Protein AF-A0A7R8W3C5-F1 (afdb_monomer_lite)

Organism: Timema douglasi (NCBI:txid61478)

pLDDT: mean 73.66, std 15.4, range [40.38, 92.0]

Structure (mmCIF, N/CA/C/O backbone):
data_AF-A0A7R8W3C5-F1
#
_entry.id   AF-A0A7R8W3C5-F1
#
loop_
_atom_site.group_PDB
_atom_site.id
_atom_site.type_symbol
_atom_site.label_atom_id
_atom_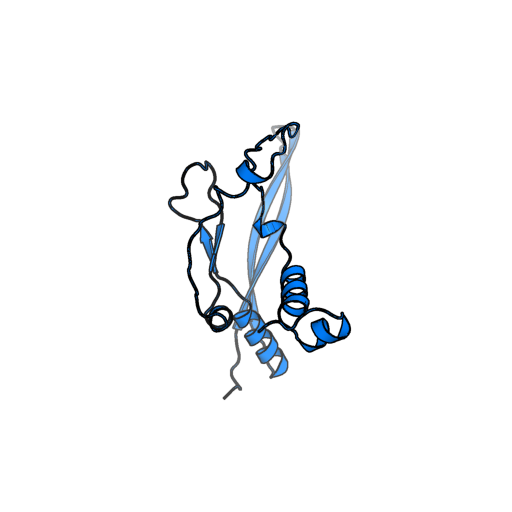site.label_alt_id
_atom_site.label_comp_id
_atom_site.label_asym_id
_atom_site.label_entity_id
_atom_site.label_seq_id
_atom_site.pdbx_PDB_ins_code
_atom_site.Cartn_x
_atom_site.Cartn_y
_atom_site.Cartn_z
_atom_site.occupancy
_atom_site.B_iso_or_equiv
_atom_site.auth_seq_id
_atom_site.auth_comp_id
_atom_site.auth_asym_id
_atom_site.auth_atom_id
_atom_site.pdbx_PDB_model_num
ATOM 1 N N . LEU A 1 1 ? -19.919 -17.594 20.010 1.00 44.31 1 LEU A N 1
ATOM 2 C CA . LEU A 1 1 ? -18.505 -17.157 20.157 1.00 44.31 1 LEU A CA 1
ATOM 3 C C . LEU A 1 1 ? -18.280 -15.661 19.858 1.00 44.31 1 LEU A C 1
ATOM 5 O O . LEU A 1 1 ? -17.167 -15.202 20.072 1.00 44.31 1 LEU A O 1
ATOM 9 N N . PHE A 1 2 ? -19.291 -14.897 19.406 1.00 42.88 2 PHE A N 1
ATOM 10 C CA . PHE A 1 2 ? -19.124 -13.501 18.954 1.00 42.88 2 PHE A CA 1
ATOM 11 C C . PHE A 1 2 ? -20.050 -12.486 19.657 1.00 42.88 2 PHE A C 1
ATOM 13 O O . PHE A 1 2 ? -20.302 -11.420 19.112 1.00 42.88 2 PHE A O 1
ATOM 20 N N . ASP A 1 3 ? -20.513 -12.775 20.876 1.00 41.44 3 ASP A N 1
ATOM 21 C CA . ASP A 1 3 ? -21.293 -11.832 21.700 1.00 41.44 3 ASP A CA 1
ATOM 22 C C . ASP A 1 3 ? -20.383 -11.065 22.668 1.00 41.44 3 ASP A C 1
ATOM 24 O O . ASP A 1 3 ? -20.575 -11.087 23.882 1.00 41.44 3 ASP A O 1
ATOM 28 N N . LYS A 1 4 ? -19.306 -10.461 22.160 1.00 49.12 4 LYS A N 1
ATOM 29 C CA . LYS A 1 4 ? -18.392 -9.668 22.992 1.00 49.12 4 LYS A CA 1
ATOM 30 C C . LYS A 1 4 ? -18.405 -8.221 22.530 1.00 49.12 4 LYS A C 1
ATOM 32 O O . LYS A 1 4 ? -18.167 -7.939 21.361 1.00 49.12 4 LYS A O 1
ATOM 37 N N . GLU A 1 5 ? -18.696 -7.317 23.462 1.00 49.22 5 GLU A N 1
ATOM 38 C CA . GLU A 1 5 ? -18.516 -5.881 23.270 1.00 49.22 5 GLU A CA 1
ATOM 39 C C . GLU A 1 5 ? -17.030 -5.586 23.034 1.00 49.22 5 GLU A C 1
ATOM 41 O O . GLU A 1 5 ? -16.173 -6.008 23.812 1.00 49.22 5 GLU A O 1
ATOM 46 N N . TYR A 1 6 ? -16.722 -4.841 21.973 1.00 54.66 6 TYR A N 1
ATOM 47 C CA . TYR A 1 6 ? -15.368 -4.362 21.700 1.00 54.66 6 TYR A CA 1
ATOM 48 C C . TYR A 1 6 ? -15.312 -2.839 21.795 1.00 54.66 6 TYR A C 1
ATOM 50 O O . TYR A 1 6 ? -16.209 -2.122 21.338 1.00 54.66 6 TYR A O 1
ATOM 58 N N . ILE A 1 7 ? -14.226 -2.356 22.395 1.00 52.50 7 ILE A N 1
ATOM 59 C CA . ILE A 1 7 ? -13.940 -0.938 22.590 1.00 52.50 7 ILE A CA 1
ATOM 60 C C . ILE A 1 7 ? -12.995 -0.477 21.471 1.00 52.50 7 ILE A C 1
ATOM 62 O O . ILE A 1 7 ? -11.840 -0.900 21.417 1.00 52.50 7 ILE A O 1
ATOM 66 N N . GLU A 1 8 ? -13.474 0.385 20.568 1.00 52.66 8 GLU A N 1
ATOM 67 C CA . GLU A 1 8 ? -12.628 1.066 19.579 1.00 52.66 8 GLU A CA 1
ATOM 68 C C . GLU A 1 8 ? -12.128 2.385 20.187 1.00 52.66 8 GLU A C 1
ATOM 70 O O . GLU A 1 8 ? -12.918 3.261 20.554 1.00 52.66 8 GLU A O 1
ATOM 75 N N . TYR A 1 9 ? -10.806 2.534 20.289 1.00 50.75 9 TYR A N 1
ATOM 76 C CA . TYR A 1 9 ? -10.168 3.808 20.613 1.00 50.75 9 TYR A CA 1
ATOM 77 C C . TYR A 1 9 ? -9.952 4.579 19.310 1.00 50.75 9 TYR A C 1
ATOM 79 O O . TYR A 1 9 ? -9.094 4.221 18.501 1.00 50.75 9 TYR A O 1
ATOM 87 N N . ALA A 1 10 ? -10.742 5.625 19.088 1.00 52.38 10 ALA A N 1
ATOM 88 C CA . ALA A 1 10 ? -10.535 6.556 17.989 1.00 52.38 10 ALA A CA 1
ATOM 89 C C . ALA A 1 10 ? -9.713 7.746 18.492 1.00 52.38 10 ALA A C 1
ATOM 91 O O . ALA A 1 10 ? -10.112 8.445 19.424 1.00 52.38 10 ALA A O 1
ATOM 92 N N . CYS A 1 11 ? -8.558 7.971 17.874 1.00 44.59 11 CYS A N 1
ATOM 93 C CA . CYS A 1 11 ? -7.732 9.142 18.126 1.00 44.59 11 CYS A CA 1
ATOM 94 C C . CYS A 1 11 ? -8.168 10.248 17.161 1.00 44.59 11 CYS A C 1
ATOM 96 O O . CYS A 1 11 ? -8.054 10.077 15.948 1.00 44.59 11 CYS A O 1
ATOM 98 N N . VAL A 1 12 ? -8.714 11.345 17.682 1.00 55.09 12 VAL A N 1
ATOM 99 C CA . VAL A 1 12 ? -9.099 12.511 16.880 1.00 55.09 12 VAL A CA 1
ATOM 100 C C . VAL A 1 12 ? -8.143 13.651 17.204 1.00 55.09 12 VAL A C 1
ATOM 102 O O . VAL A 1 12 ? -8.068 14.099 18.351 1.00 55.09 12 VAL A O 1
ATOM 105 N N . GLU A 1 13 ? -7.414 14.120 16.195 1.00 52.50 13 GLU A N 1
ATOM 106 C CA . GLU A 1 13 ? -6.620 15.343 16.294 1.00 52.50 13 GLU A CA 1
ATOM 107 C C . GLU A 1 13 ? -7.529 16.551 16.077 1.00 52.50 13 GLU A C 1
ATOM 109 O O . GLU A 1 13 ? -8.195 16.669 15.049 1.00 52.50 13 GLU A O 1
ATOM 114 N N . ILE A 1 14 ? -7.583 17.440 17.066 1.00 64.31 14 ILE A N 1
ATOM 115 C CA . ILE A 1 14 ? -8.326 18.694 16.981 1.00 64.31 14 ILE A CA 1
ATOM 116 C C . ILE A 1 14 ? -7.300 19.823 16.903 1.00 64.31 14 ILE A C 1
ATOM 118 O O . ILE A 1 14 ? -6.516 20.035 17.834 1.00 64.31 14 ILE A O 1
ATOM 122 N N . TYR A 1 15 ? -7.316 20.550 15.787 1.00 59.03 15 TYR A N 1
ATOM 123 C CA . TYR A 1 15 ? -6.498 21.741 15.591 1.00 59.03 15 TYR A CA 1
ATOM 124 C C . TYR A 1 15 ? -7.248 22.950 16.136 1.00 59.03 15 TYR A C 1
ATOM 126 O O . TYR A 1 15 ? -8.294 23.336 15.616 1.00 59.03 15 TYR A O 1
ATOM 134 N N . THR A 1 16 ? -6.719 23.544 17.201 1.00 64.69 16 THR A N 1
ATOM 135 C CA . THR A 1 16 ? -7.242 24.796 17.751 1.00 64.69 16 THR A CA 1
ATOM 136 C C . THR A 1 16 ? -6.272 25.921 17.435 1.00 64.69 16 THR A C 1
ATOM 138 O O . THR A 1 16 ? -5.087 25.839 17.761 1.00 64.69 16 THR A O 1
ATOM 141 N N . VAL A 1 17 ? -6.772 26.962 16.773 1.00 72.50 17 VAL A N 1
ATOM 142 C CA . VAL A 1 17 ? -6.007 28.175 16.478 1.00 72.50 17 VAL A CA 1
ATOM 143 C C . VAL A 1 17 ? -6.465 29.251 17.451 1.00 72.50 17 VAL A C 1
ATOM 145 O O . VAL A 1 17 ? -7.622 29.664 17.419 1.00 72.50 17 VAL A O 1
ATOM 148 N N . GLU A 1 18 ? -5.565 29.691 18.325 1.00 73.12 18 GLU A N 1
ATOM 149 C CA . GLU A 1 18 ? -5.806 30.814 19.229 1.00 73.12 18 GLU A CA 1
ATOM 150 C C . GLU A 1 18 ? -5.086 32.047 18.670 1.00 73.12 18 GLU A C 1
ATOM 152 O O . GLU A 1 18 ? -3.882 32.011 18.400 1.00 73.12 18 GLU A O 1
ATOM 157 N N . VAL A 1 19 ? -5.826 33.140 18.475 1.00 76.75 19 VAL A N 1
ATOM 158 C CA . VAL A 1 19 ? -5.275 34.421 18.015 1.00 76.75 19 VAL A CA 1
ATOM 159 C C . VAL A 1 19 ? -5.336 35.401 19.173 1.00 76.75 19 VAL A C 1
ATOM 161 O O . VAL A 1 19 ? -6.423 35.713 19.656 1.00 76.75 19 VAL A O 1
ATOM 164 N N . PHE A 1 20 ? -4.184 35.909 19.604 1.00 78.06 20 PHE A N 1
ATOM 165 C CA . PHE A 1 20 ? -4.118 36.951 20.626 1.00 78.06 20 PHE A CA 1
ATOM 166 C C . PHE A 1 20 ? -3.352 38.168 20.121 1.00 78.06 20 PHE A C 1
ATOM 168 O O . PHE A 1 20 ? -2.457 38.082 19.278 1.00 78.06 20 PHE A O 1
ATOM 175 N N . TYR A 1 21 ? -3.737 39.334 20.628 1.00 82.00 21 TYR A N 1
ATOM 176 C CA . TYR A 1 21 ? -3.074 40.586 20.307 1.00 82.00 21 TYR A CA 1
ATOM 177 C C . TYR A 1 21 ? -1.990 40.868 21.344 1.00 82.00 21 TYR A C 1
ATOM 179 O O . TYR A 1 21 ? -2.269 40.992 22.535 1.00 82.00 21 TYR A O 1
ATOM 187 N N . SER A 1 22 ? -0.742 40.973 20.899 1.00 77.75 22 SER A N 1
ATOM 188 C CA . SER A 1 22 ? 0.360 41.354 21.775 1.00 77.75 22 SER A CA 1
ATOM 189 C C . SER A 1 22 ? 0.343 42.868 21.980 1.00 77.75 22 SER A C 1
ATOM 191 O O . SER A 1 22 ? 0.649 43.638 21.069 1.00 77.75 22 SER A O 1
ATOM 193 N N . HIS A 1 23 ? 0.010 43.320 23.191 1.00 78.25 23 HIS A N 1
ATOM 194 C CA . HIS A 1 23 ? -0.007 44.750 23.523 1.00 78.25 23 HIS A CA 1
ATOM 195 C C . HIS A 1 23 ? 1.378 45.411 23.462 1.00 78.25 23 HIS A C 1
ATOM 197 O O . HIS A 1 23 ? 1.439 46.634 23.304 1.00 78.25 23 HIS A O 1
ATOM 203 N N . TYR A 1 24 ? 2.452 44.618 23.557 1.00 80.69 24 TYR A N 1
ATOM 204 C CA . TYR A 1 24 ? 3.842 45.077 23.540 1.00 80.69 24 TYR A CA 1
ATOM 205 C C . TYR A 1 24 ? 4.370 45.241 22.111 1.00 80.69 24 TYR A C 1
ATOM 207 O O . TYR A 1 24 ? 4.882 46.295 21.755 1.00 80.69 24 TYR A O 1
ATOM 215 N N . THR A 1 25 ? 4.178 44.226 21.260 1.00 80.19 25 THR A N 1
ATOM 216 C CA . THR A 1 25 ? 4.639 44.256 19.859 1.00 80.19 25 THR A CA 1
ATOM 217 C C . THR A 1 25 ? 3.605 44.838 18.894 1.00 80.19 25 THR A C 1
ATOM 219 O O . THR A 1 25 ? 3.911 45.010 17.720 1.00 80.19 25 THR A O 1
ATOM 222 N N . LYS A 1 26 ? 2.385 45.142 19.371 1.00 85.25 26 LYS A N 1
ATOM 223 C CA . LYS A 1 26 ? 1.239 45.649 18.585 1.00 85.25 26 LYS A CA 1
ATOM 224 C C . LYS A 1 26 ? 0.882 44.764 17.381 1.00 85.25 26 LYS A C 1
ATOM 226 O O . LYS A 1 26 ? 0.339 45.231 16.386 1.00 85.25 26 LYS A O 1
ATOM 231 N N . GLN A 1 27 ? 1.184 43.471 17.474 1.00 73.12 27 GLN A N 1
ATOM 232 C CA . GLN A 1 27 ? 0.972 42.491 16.411 1.00 73.12 27 GLN A CA 1
ATOM 233 C C . GLN A 1 27 ? 0.032 41.378 16.880 1.00 73.12 27 GLN A C 1
ATOM 235 O O . GLN A 1 27 ? -0.008 41.027 18.064 1.00 73.12 27 GLN A O 1
ATOM 240 N N . LYS A 1 28 ? -0.721 40.805 15.934 1.00 80.94 28 LYS A N 1
ATOM 241 C CA . LYS A 1 28 ? -1.496 39.580 16.162 1.00 80.94 28 LYS A CA 1
ATOM 242 C C . LYS A 1 28 ? -0.541 38.392 16.141 1.00 80.94 28 LYS A C 1
ATOM 244 O O . LYS A 1 28 ? 0.120 38.156 15.134 1.00 80.94 28 LYS A O 1
ATOM 249 N N . VAL A 1 29 ? -0.488 37.652 17.239 1.00 78.25 29 VAL A N 1
ATOM 250 C CA . VAL A 1 29 ? 0.283 36.415 17.349 1.00 78.25 29 VAL A CA 1
ATOM 251 C C . VAL A 1 29 ? -0.694 35.252 17.219 1.00 78.25 29 VAL A C 1
ATOM 253 O O . VAL A 1 29 ? -1.713 35.198 17.912 1.00 78.25 29 VAL A O 1
ATOM 256 N N . ILE A 1 30 ? -0.402 34.352 16.283 1.00 76.94 30 ILE A N 1
ATOM 257 C CA . ILE A 1 30 ? -1.194 33.150 16.027 1.00 76.94 30 ILE A CA 1
ATOM 258 C C . ILE A 1 30 ? -0.453 31.985 16.668 1.00 76.94 30 ILE A C 1
ATOM 260 O O . ILE A 1 30 ? 0.645 31.641 16.234 1.00 76.94 30 ILE A O 1
ATOM 264 N N . THR A 1 31 ? -1.062 31.365 17.673 1.00 71.50 31 THR A N 1
ATOM 265 C CA . THR A 1 31 ? -0.519 30.152 18.284 1.00 71.50 31 THR A CA 1
ATOM 266 C C . THR A 1 31 ? -1.428 28.984 17.938 1.00 71.50 31 THR A C 1
ATOM 268 O O . THR A 1 31 ? -2.592 28.934 18.342 1.00 71.50 31 THR A O 1
ATOM 271 N N . SER A 1 32 ? -0.896 28.027 17.180 1.00 64.62 32 SER A N 1
ATOM 272 C CA . SER A 1 32 ? -1.565 26.759 16.910 1.00 64.62 32 SER A CA 1
ATOM 273 C C . SER A 1 32 ? -1.305 25.790 18.062 1.00 64.62 32 SER A C 1
ATOM 275 O O . SER A 1 32 ? -0.164 25.491 18.413 1.00 64.62 32 SER A O 1
ATOM 277 N N . LYS A 1 33 ? -2.381 25.298 18.677 1.00 70.12 33 LYS A N 1
ATOM 278 C CA . LYS A 1 33 ? -2.325 24.233 19.679 1.00 70.12 33 LYS A CA 1
ATOM 279 C C . LYS A 1 33 ? -2.992 22.993 19.105 1.00 70.12 33 LYS A C 1
ATOM 281 O O . LYS A 1 33 ? -4.164 23.032 18.724 1.00 70.12 33 LYS A O 1
ATOM 286 N N . THR A 1 34 ? -2.257 21.888 19.085 1.00 63.22 34 THR A N 1
ATOM 287 C CA . THR A 1 34 ? -2.790 20.571 18.726 1.00 63.22 34 THR A CA 1
ATOM 288 C C . THR A 1 34 ? -3.236 19.866 20.000 1.00 63.22 34 THR A C 1
ATOM 290 O O . THR A 1 34 ? -2.437 19.687 20.919 1.00 63.22 34 THR A O 1
ATOM 293 N N . LYS A 1 35 ? -4.511 19.473 20.078 1.00 66.31 35 LYS A N 1
ATOM 294 C CA . LYS A 1 35 ? -5.023 18.635 21.169 1.00 66.31 35 LYS A CA 1
ATOM 295 C C . LYS A 1 35 ? -5.483 17.294 20.612 1.00 66.31 35 LYS A C 1
ATOM 297 O O . LYS A 1 35 ? -6.281 17.240 19.680 1.00 66.31 35 LYS A O 1
ATOM 302 N N . THR A 1 36 ? -5.016 16.215 21.227 1.00 57.12 36 THR A N 1
ATOM 303 C CA . THR A 1 36 ? -5.414 14.850 20.878 1.00 57.12 36 THR A CA 1
ATOM 304 C C . THR A 1 36 ? -6.557 14.409 21.784 1.00 57.12 36 THR A C 1
ATOM 306 O O . THR A 1 36 ? -6.382 14.305 22.998 1.00 57.12 36 THR A O 1
ATOM 309 N N . LYS A 1 37 ? -7.740 14.152 21.218 1.00 65.69 37 LYS A N 1
ATOM 310 C CA . LYS A 1 37 ? -8.890 13.622 21.959 1.00 65.69 37 LYS A CA 1
ATOM 311 C C . LYS A 1 37 ? -9.029 12.129 21.674 1.00 65.69 37 LYS A C 1
ATOM 313 O O . LYS A 1 37 ? -9.196 11.728 20.525 1.00 65.69 37 LYS A O 1
ATOM 318 N N . ILE A 1 38 ? -8.994 11.313 22.724 1.00 61.84 38 ILE A N 1
ATOM 319 C CA . ILE A 1 38 ? -9.278 9.877 22.633 1.00 61.84 38 ILE A CA 1
ATOM 320 C C . ILE A 1 38 ? -10.785 9.697 22.826 1.00 61.84 38 ILE A C 1
ATOM 322 O O . ILE A 1 38 ? -11.327 10.055 23.871 1.00 61.84 38 ILE A O 1
ATOM 326 N N . ILE A 1 39 ? -11.473 9.189 21.807 1.00 67.38 39 ILE A N 1
ATOM 327 C CA . ILE A 1 39 ? -12.900 8.867 21.861 1.00 67.38 39 ILE A CA 1
ATOM 328 C C . ILE A 1 39 ? -13.043 7.353 21.958 1.00 67.38 39 ILE A C 1
ATOM 330 O O . ILE A 1 39 ? -12.537 6.613 21.116 1.00 67.38 39 ILE A O 1
ATOM 334 N N . THR A 1 40 ? -13.778 6.911 22.969 1.00 59.75 40 THR A N 1
ATOM 335 C CA . THR A 1 40 ? -14.121 5.507 23.179 1.00 59.75 40 THR A CA 1
ATOM 336 C C . THR A 1 40 ? -15.468 5.235 22.522 1.00 59.75 40 THR A C 1
ATOM 338 O O . THR A 1 40 ? -16.491 5.732 22.996 1.00 59.75 40 THR A O 1
ATOM 341 N N . LYS A 1 41 ? -15.492 4.467 21.429 1.00 65.12 41 LYS A N 1
ATOM 342 C CA . LYS A 1 41 ? -16.747 3.998 20.825 1.00 65.12 41 LYS A CA 1
ATOM 343 C C . LYS A 1 41 ? -16.984 2.543 21.211 1.00 65.12 41 LYS A C 1
ATOM 345 O O . LYS A 1 41 ? -16.115 1.693 21.022 1.00 65.12 41 LYS A O 1
ATOM 350 N N . LYS A 1 42 ? -18.165 2.273 21.769 1.00 62.38 42 LYS A N 1
ATOM 351 C CA . LYS A 1 42 ? -18.674 0.913 21.955 1.00 62.38 42 LYS A CA 1
ATOM 352 C C . LYS A 1 42 ? -19.385 0.510 20.677 1.00 62.38 42 LYS A C 1
ATOM 354 O O . LYS A 1 42 ? -20.220 1.267 20.187 1.00 62.38 42 LYS A O 1
ATOM 359 N N . THR A 1 43 ? -19.046 -0.658 20.154 1.00 60.97 43 THR A N 1
ATOM 360 C CA . THR A 1 43 ? -19.675 -1.182 18.941 1.00 60.97 43 THR A CA 1
ATOM 361 C C . THR A 1 43 ? -20.482 -2.416 19.323 1.00 60.97 43 THR A C 1
ATOM 363 O O . THR A 1 43 ? -19.941 -3.318 19.962 1.00 60.97 43 THR A O 1
ATOM 366 N N . GLN A 1 44 ? -21.773 -2.430 18.993 1.00 60.12 44 GLN A N 1
ATOM 367 C CA . GLN A 1 44 ? -22.705 -3.506 19.338 1.00 60.12 44 GLN A CA 1
ATOM 368 C C . GLN A 1 44 ? -23.360 -4.020 18.053 1.00 60.12 44 GLN A C 1
ATOM 370 O O . GLN A 1 44 ? -23.923 -3.242 17.292 1.00 60.12 44 GLN A O 1
ATOM 375 N N . GLY A 1 45 ? -23.284 -5.331 17.811 1.00 64.81 45 GLY A N 1
ATOM 376 C CA . GLY A 1 45 ? -23.908 -5.974 16.651 1.00 64.81 45 GLY A CA 1
ATOM 377 C C . GLY A 1 45 ? -22.934 -6.721 15.733 1.00 64.81 45 GLY A C 1
ATOM 378 O O . GLY A 1 45 ? -21.724 -6.485 15.711 1.00 64.81 45 GLY A O 1
ATOM 379 N N . LYS A 1 46 ? -23.481 -7.660 14.952 1.00 66.62 46 LYS A N 1
ATOM 380 C CA . LYS A 1 46 ? -22.709 -8.587 14.104 1.00 66.62 46 LYS A CA 1
ATOM 381 C C . LYS A 1 46 ? -22.027 -7.898 12.915 1.00 66.62 46 LYS A C 1
ATOM 383 O O . LYS A 1 46 ? -20.871 -8.188 12.620 1.00 66.62 46 LYS A O 1
ATOM 388 N N . GLU A 1 47 ? -22.718 -6.977 12.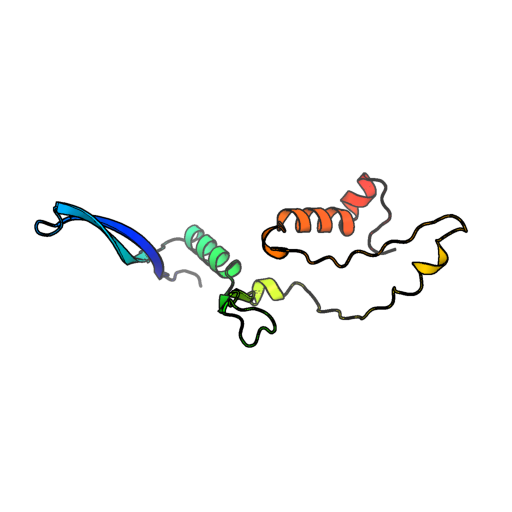243 1.00 69.81 47 GLU A N 1
ATOM 389 C CA . GLU A 1 47 ? -22.184 -6.258 11.073 1.00 69.81 47 GLU A CA 1
ATOM 390 C C . GLU A 1 47 ? -21.013 -5.343 11.453 1.00 69.81 47 GLU A C 1
ATOM 392 O O . GLU A 1 47 ? -19.966 -5.323 10.804 1.00 69.81 47 GLU A O 1
ATOM 397 N N . ASP A 1 48 ? -21.172 -4.645 12.565 1.00 71.56 48 ASP A N 1
ATOM 398 C CA . ASP A 1 48 ? -20.170 -3.763 13.138 1.00 71.56 48 ASP A CA 1
ATOM 399 C C . ASP A 1 48 ? -18.925 -4.523 13.613 1.00 71.56 48 ASP A C 1
ATOM 401 O O . ASP A 1 48 ? -17.792 -4.080 13.405 1.00 71.56 48 ASP A O 1
ATOM 405 N N . THR A 1 49 ? -19.125 -5.729 14.149 1.00 71.88 49 THR A N 1
ATOM 406 C CA . THR A 1 49 ? -18.033 -6.645 14.496 1.00 71.88 49 THR A CA 1
ATOM 407 C C . THR A 1 49 ? -17.269 -7.099 13.246 1.00 71.88 49 THR A C 1
ATOM 409 O O . THR A 1 49 ? -16.039 -7.092 13.243 1.00 71.88 49 THR A O 1
ATOM 412 N N . ASN A 1 50 ? -17.957 -7.421 12.145 1.00 78.31 50 ASN A N 1
ATOM 413 C CA . ASN A 1 50 ? -17.300 -7.783 10.882 1.00 78.31 50 ASN A CA 1
ATOM 414 C C . ASN A 1 50 ? -16.487 -6.622 10.294 1.00 78.31 50 ASN A C 1
ATOM 416 O O . ASN A 1 50 ? -15.343 -6.820 9.881 1.00 78.31 50 ASN A O 1
ATOM 420 N N . LYS A 1 51 ? -17.030 -5.397 10.301 1.00 79.62 51 LYS A N 1
ATOM 421 C CA . LYS A 1 51 ? -16.295 -4.194 9.868 1.00 79.62 51 LYS A CA 1
ATOM 422 C C . LYS A 1 51 ? -15.039 -3.977 10.713 1.00 79.62 51 LYS A C 1
ATOM 424 O O . LYS A 1 51 ? -13.981 -3.653 10.173 1.00 79.62 51 LYS A O 1
ATOM 429 N N . PHE A 1 52 ? -15.129 -4.189 12.024 1.00 80.38 52 PHE A N 1
ATOM 430 C CA . PHE A 1 52 ? -13.986 -4.114 12.932 1.00 80.38 52 PHE A CA 1
ATOM 431 C C . PHE A 1 52 ? -12.916 -5.172 12.621 1.00 80.38 52 PHE A C 1
ATOM 433 O O . PHE A 1 52 ? -11.731 -4.843 12.532 1.00 80.38 52 PHE A O 1
ATOM 440 N N . LEU A 1 53 ? -13.323 -6.421 12.381 1.00 81.94 53 LEU A N 1
ATOM 441 C CA . LEU A 1 53 ? -12.407 -7.499 12.001 1.00 81.94 53 LEU A CA 1
ATOM 442 C C . LEU A 1 53 ? -11.707 -7.213 10.667 1.00 81.94 53 LEU A C 1
ATOM 444 O O . LEU A 1 53 ? -10.491 -7.375 10.579 1.00 81.94 53 LEU A O 1
ATOM 448 N N . ILE A 1 54 ? -12.435 -6.713 9.662 1.00 85.38 54 ILE A N 1
ATOM 449 C CA . ILE A 1 54 ? -11.852 -6.302 8.376 1.00 85.38 54 ILE A CA 1
ATOM 450 C C . ILE A 1 54 ? -10.840 -5.171 8.585 1.00 85.38 54 ILE A C 1
ATOM 452 O O . ILE A 1 54 ? -9.719 -5.268 8.091 1.00 85.38 54 ILE A O 1
ATOM 456 N N . LYS A 1 55 ? -11.172 -4.142 9.380 1.00 83.81 55 LYS A N 1
ATOM 457 C CA . LYS A 1 55 ? -10.226 -3.062 9.716 1.00 83.81 55 LYS A CA 1
ATOM 458 C C . LYS A 1 55 ? -8.941 -3.601 10.351 1.00 83.81 55 LYS A C 1
ATOM 460 O O . LYS A 1 55 ? -7.860 -3.109 10.040 1.00 83.81 55 LYS A O 1
ATOM 465 N N . ILE A 1 56 ? -9.030 -4.582 11.251 1.00 86.06 56 ILE A N 1
ATOM 466 C CA . ILE A 1 56 ? -7.842 -5.214 11.849 1.00 86.06 56 ILE A CA 1
ATOM 467 C C . ILE A 1 56 ? -7.056 -5.991 10.791 1.00 86.06 56 ILE A C 1
ATOM 469 O O . ILE A 1 56 ? -5.830 -5.871 10.725 1.00 86.06 56 ILE A O 1
ATOM 473 N N . ALA A 1 57 ? -7.750 -6.745 9.940 1.00 84.31 57 ALA A N 1
ATOM 474 C CA . ALA A 1 57 ? -7.136 -7.537 8.884 1.00 84.31 57 ALA A CA 1
ATOM 475 C C . ALA A 1 57 ? -6.417 -6.681 7.825 1.00 84.31 57 ALA A C 1
ATOM 477 O O . ALA A 1 57 ? -5.427 -7.138 7.260 1.00 84.31 57 ALA A O 1
ATOM 478 N N . THR A 1 58 ? -6.836 -5.433 7.594 1.00 85.56 58 THR A N 1
ATOM 479 C CA . THR A 1 58 ? -6.192 -4.517 6.632 1.00 85.56 58 THR A CA 1
ATOM 480 C C . THR A 1 58 ? -5.142 -3.585 7.251 1.00 85.56 58 THR A C 1
ATOM 482 O O . THR A 1 58 ? -4.505 -2.820 6.528 1.00 85.56 58 THR A O 1
ATOM 485 N N . ARG A 1 59 ? -4.944 -3.601 8.577 1.00 86.50 59 ARG A N 1
ATOM 486 C CA . ARG A 1 59 ? -3.952 -2.746 9.258 1.00 86.50 59 ARG A CA 1
ATOM 487 C C . ARG A 1 59 ? -2.515 -3.240 9.055 1.00 86.50 59 ARG A C 1
ATOM 489 O O . ARG A 1 59 ? -2.239 -4.439 9.036 1.00 86.50 59 ARG A O 1
ATOM 496 N N . PHE A 1 60 ? -1.587 -2.287 9.010 1.00 87.56 60 PHE A N 1
ATOM 497 C CA . PHE A 1 60 ? -0.139 -2.503 9.015 1.00 87.56 60 PHE A CA 1
ATOM 498 C C . PHE A 1 60 ? 0.520 -1.673 10.124 1.00 87.56 60 PHE A C 1
ATOM 500 O O . PHE A 1 60 ? 0.001 -0.632 10.525 1.00 87.56 60 PHE A O 1
ATOM 507 N N . ALA A 1 61 ? 1.667 -2.130 10.626 1.00 86.56 61 ALA A N 1
ATOM 508 C CA . ALA A 1 61 ? 2.442 -1.402 11.629 1.00 86.56 61 ALA A CA 1
ATOM 509 C C . ALA A 1 61 ? 3.510 -0.544 10.942 1.00 86.56 61 ALA A C 1
ATOM 511 O O . ALA A 1 61 ? 4.305 -1.078 10.170 1.00 86.56 61 ALA A O 1
ATOM 512 N N . SER A 1 62 ? 3.554 0.759 11.225 1.00 89.81 62 SER A N 1
ATOM 513 C CA . SER A 1 62 ? 4.593 1.672 10.728 1.00 89.81 62 SER A CA 1
ATOM 514 C C . SER A 1 62 ? 5.694 1.891 11.764 1.00 89.81 62 SER A C 1
ATOM 516 O O . SER A 1 62 ? 5.408 2.077 12.944 1.00 89.81 62 SER A O 1
ATOM 518 N N . PHE A 1 63 ? 6.949 1.927 11.329 1.00 91.75 63 PHE A N 1
ATOM 519 C CA . PHE A 1 63 ? 8.112 2.165 12.183 1.00 91.75 63 PHE A CA 1
ATOM 520 C C . PHE A 1 63 ? 9.149 3.019 11.459 1.00 91.75 63 PHE A C 1
ATOM 522 O O . PHE A 1 63 ? 9.268 2.994 10.233 1.00 91.75 63 PHE A O 1
ATOM 529 N N . LEU A 1 64 ? 9.922 3.787 12.227 1.00 90.94 64 LEU A N 1
ATOM 530 C CA . LEU A 1 64 ? 11.034 4.560 11.685 1.00 90.94 64 LEU A CA 1
ATOM 531 C C . LEU A 1 64 ? 12.163 3.607 11.298 1.00 90.94 64 LEU A C 1
ATOM 533 O O . LEU A 1 64 ? 12.642 2.819 12.120 1.00 90.94 64 LEU A O 1
ATOM 537 N N . LYS A 1 65 ? 12.606 3.680 10.043 1.00 89.94 65 LYS A N 1
ATOM 538 C CA . LYS A 1 65 ? 13.702 2.844 9.566 1.00 89.94 65 LYS A CA 1
ATOM 539 C C . LYS A 1 65 ? 14.994 3.215 10.294 1.00 89.94 65 LYS A C 1
ATOM 541 O O . LYS A 1 65 ? 15.392 4.379 10.341 1.00 89.94 65 LYS A O 1
ATOM 546 N N . HIS A 1 66 ? 15.651 2.207 10.854 1.00 88.56 66 HIS A N 1
ATOM 547 C CA . HIS A 1 66 ? 16.943 2.351 11.517 1.00 88.56 66 HIS A CA 1
ATOM 548 C C . HIS A 1 66 ? 18.080 1.990 10.558 1.00 88.56 66 HIS A C 1
ATOM 550 O O . HIS A 1 66 ? 17.909 1.140 9.686 1.00 88.56 66 HIS A O 1
ATOM 556 N N . LYS A 1 67 ? 19.246 2.627 10.747 1.00 88.25 67 LYS A N 1
ATOM 557 C CA . LYS A 1 67 ? 20.488 2.355 9.997 1.00 88.25 67 LYS A CA 1
ATOM 558 C C . LYS A 1 67 ? 20.333 2.438 8.469 1.00 88.25 67 LYS A C 1
ATOM 560 O O . LYS A 1 67 ? 20.926 1.656 7.732 1.00 88.25 67 LYS A O 1
ATOM 565 N N . GLU A 1 68 ? 19.539 3.386 7.973 1.00 85.62 68 GLU A N 1
ATOM 566 C CA . GLU A 1 68 ? 19.540 3.691 6.542 1.00 85.62 68 GLU A CA 1
ATOM 567 C C . GLU A 1 68 ? 20.790 4.502 6.178 1.00 85.62 68 GLU A C 1
ATOM 569 O O . GLU A 1 68 ? 21.043 5.557 6.754 1.00 85.62 68 GLU A O 1
ATOM 574 N N . ARG A 1 69 ? 21.594 3.988 5.242 1.00 88.88 69 ARG A N 1
ATOM 575 C CA . ARG A 1 69 ? 22.828 4.635 4.780 1.00 88.88 69 ARG A CA 1
ATOM 576 C C . ARG A 1 69 ? 22.515 5.704 3.731 1.00 88.88 69 ARG A C 1
ATOM 578 O O . ARG A 1 69 ? 21.637 5.504 2.897 1.00 88.88 69 ARG A O 1
ATOM 585 N N . GLY A 1 70 ? 23.275 6.800 3.742 1.00 85.94 70 GLY A N 1
ATOM 586 C CA . GLY A 1 70 ? 23.263 7.793 2.660 1.00 85.94 70 GLY A CA 1
ATOM 587 C C . GLY A 1 70 ? 22.027 8.695 2.617 1.00 85.94 70 GLY A C 1
ATOM 588 O O . GLY A 1 70 ? 21.757 9.288 1.580 1.00 85.94 70 GLY A O 1
ATOM 589 N N . LYS A 1 71 ? 21.266 8.805 3.717 1.00 86.69 71 LYS A N 1
ATOM 590 C CA . LYS A 1 71 ? 20.115 9.714 3.825 1.00 86.69 71 LYS A CA 1
ATOM 591 C C . LYS A 1 71 ? 20.172 10.510 5.122 1.00 86.69 71 LYS A C 1
ATOM 593 O O . LYS A 1 71 ? 20.410 9.944 6.185 1.00 86.69 71 LYS A O 1
ATOM 598 N N . LYS A 1 72 ? 19.947 11.823 5.013 1.00 87.19 72 LYS A N 1
ATOM 599 C CA . LYS A 1 72 ? 19.895 12.750 6.153 1.00 87.19 72 LYS A CA 1
ATOM 600 C C . LYS A 1 72 ? 18.634 12.533 6.993 1.00 87.19 72 LYS A C 1
ATOM 602 O O . LYS A 1 72 ? 18.706 12.498 8.216 1.00 87.19 72 LYS A O 1
ATOM 607 N N . GLU A 1 73 ? 17.491 12.364 6.333 1.00 88.75 73 GLU A N 1
ATOM 608 C CA . GLU A 1 73 ? 16.191 12.184 6.981 1.00 88.75 73 GLU A CA 1
ATOM 609 C C . GLU A 1 73 ? 15.789 10.710 7.037 1.00 88.75 73 GLU A C 1
ATOM 611 O O . GLU A 1 73 ? 16.021 9.938 6.102 1.00 88.75 73 GLU A O 1
ATOM 616 N N . ARG A 1 74 ? 15.162 10.315 8.151 1.00 89.69 74 ARG A N 1
ATOM 617 C CA . ARG A 1 74 ? 14.633 8.960 8.315 1.00 89.69 74 ARG A CA 1
ATOM 618 C C . ARG A 1 74 ? 13.319 8.819 7.563 1.00 89.69 74 ARG A C 1
ATOM 620 O O . ARG A 1 74 ? 12.425 9.644 7.719 1.00 89.69 74 ARG A O 1
ATOM 627 N N . ARG A 1 75 ? 13.154 7.709 6.844 1.00 89.00 75 ARG A N 1
ATOM 628 C CA . ARG A 1 75 ? 11.856 7.316 6.282 1.00 89.00 75 ARG A CA 1
ATOM 629 C C . ARG A 1 75 ? 11.148 6.287 7.156 1.00 89.00 75 ARG A C 1
ATOM 631 O O . ARG A 1 75 ? 11.788 5.423 7.764 1.00 89.00 75 ARG A O 1
ATOM 638 N N . ALA A 1 76 ? 9.823 6.358 7.187 1.00 91.56 76 ALA A N 1
ATOM 639 C CA . ALA A 1 76 ? 9.003 5.304 7.763 1.00 91.56 76 ALA A CA 1
ATOM 640 C C . ALA A 1 76 ? 8.962 4.084 6.830 1.00 91.56 76 ALA A C 1
ATOM 642 O O . ALA A 1 76 ? 9.075 4.199 5.607 1.00 91.56 76 ALA A O 1
ATOM 643 N N . ILE A 1 77 ? 8.809 2.908 7.423 1.00 90.81 77 ILE A N 1
ATOM 644 C CA . ILE A 1 77 ? 8.549 1.645 6.735 1.00 90.81 77 ILE A CA 1
ATOM 645 C C . ILE A 1 77 ? 7.390 0.933 7.426 1.00 90.81 77 ILE A C 1
ATOM 647 O O . ILE A 1 77 ? 7.105 1.194 8.592 1.00 90.81 77 ILE A O 1
ATOM 651 N N . ALA A 1 78 ? 6.707 0.058 6.694 1.00 89.25 78 ALA A N 1
ATOM 652 C CA . ALA A 1 78 ? 5.537 -0.659 7.181 1.00 89.25 78 ALA A CA 1
ATOM 653 C C . ALA A 1 78 ? 5.778 -2.175 7.213 1.00 89.25 78 ALA A C 1
ATOM 655 O O . ALA A 1 78 ? 6.496 -2.719 6.374 1.00 89.25 78 ALA A O 1
ATOM 656 N N . SER A 1 79 ? 5.152 -2.861 8.168 1.00 88.19 79 SER A N 1
ATOM 657 C CA . SER A 1 79 ? 5.103 -4.321 8.252 1.00 88.19 79 SER A CA 1
ATOM 658 C C . SER A 1 79 ? 3.657 -4.782 8.162 1.00 88.19 79 SER A C 1
ATOM 660 O O . SER A 1 79 ? 2.798 -4.334 8.925 1.00 88.19 79 SER A O 1
ATOM 662 N N . ALA A 1 80 ? 3.408 -5.694 7.224 1.00 87.06 80 ALA A N 1
ATOM 663 C CA . ALA A 1 80 ? 2.126 -6.359 7.063 1.00 87.06 80 ALA A CA 1
ATOM 664 C C . ALA A 1 80 ? 1.866 -7.345 8.212 1.00 87.06 80 ALA A C 1
ATOM 666 O O . ALA A 1 80 ? 2.801 -7.973 8.728 1.00 87.06 80 ALA A O 1
ATOM 667 N N . ASN A 1 81 ? 0.594 -7.498 8.579 1.00 86.50 81 ASN A N 1
ATOM 668 C CA . ASN A 1 81 ? 0.141 -8.500 9.540 1.00 86.50 81 ASN A CA 1
ATOM 669 C C . ASN A 1 81 ? 0.216 -9.928 8.954 1.00 86.50 81 ASN A C 1
ATOM 671 O O . ASN A 1 81 ? 0.525 -10.123 7.778 1.00 86.50 81 ASN A O 1
ATOM 675 N N . MET A 1 82 ? -0.065 -10.940 9.780 1.00 84.12 82 MET A N 1
ATOM 676 C CA . MET A 1 82 ? 0.011 -12.341 9.348 1.00 84.12 82 MET A CA 1
ATOM 677 C C . MET A 1 82 ? -1.015 -12.695 8.272 1.00 84.12 82 MET A C 1
ATOM 679 O O . MET A 1 82 ? -0.679 -13.417 7.341 1.00 84.12 82 MET A O 1
ATOM 683 N N . ILE A 1 83 ? -2.224 -12.136 8.350 1.00 82.31 83 ILE A N 1
ATOM 684 C CA . ILE A 1 83 ? -3.301 -12.393 7.384 1.00 82.31 83 ILE A CA 1
ATOM 685 C C . ILE A 1 83 ? -2.851 -12.003 5.968 1.00 82.31 83 ILE A C 1
ATOM 687 O O . ILE A 1 83 ? -2.988 -12.786 5.035 1.00 82.31 83 ILE A O 1
ATOM 691 N N . LEU A 1 84 ? -2.210 -10.841 5.823 1.00 80.31 84 LEU A N 1
ATOM 692 C CA . LEU A 1 84 ? -1.679 -10.348 4.550 1.00 80.31 84 LEU A CA 1
ATOM 693 C C . LEU A 1 84 ? -0.420 -11.099 4.071 1.00 80.31 84 LEU A C 1
ATOM 695 O O . LEU A 1 84 ? -0.041 -10.976 2.908 1.00 80.31 84 LEU A O 1
ATOM 699 N N . ARG A 1 85 ? 0.251 -11.862 4.947 1.00 74.94 85 ARG A N 1
ATOM 700 C CA . ARG A 1 85 ? 1.471 -12.629 4.627 1.00 74.94 85 ARG A CA 1
ATOM 701 C C . ARG A 1 85 ? 1.198 -14.067 4.190 1.00 74.94 85 ARG A C 1
ATOM 703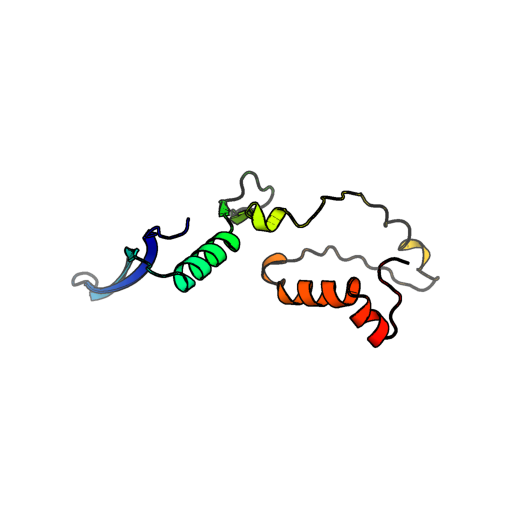 O O . ARG A 1 85 ? 2.026 -14.623 3.478 1.00 74.94 85 ARG A O 1
ATOM 710 N N . ILE A 1 86 ? 0.065 -14.652 4.584 1.00 65.81 86 ILE A N 1
ATOM 711 C CA . ILE A 1 86 ? -0.278 -16.063 4.318 1.00 65.81 86 ILE A CA 1
ATOM 712 C C . ILE A 1 86 ? -0.376 -16.383 2.808 1.00 65.81 86 ILE A C 1
ATOM 714 O O . ILE A 1 86 ? -0.256 -17.538 2.422 1.00 65.81 86 ILE A O 1
ATOM 718 N N . GLY A 1 87 ? -0.508 -15.381 1.932 1.00 54.22 87 GLY A N 1
ATOM 719 C CA . GLY A 1 87 ? -0.738 -15.588 0.498 1.00 54.22 87 GLY A CA 1
ATOM 720 C C . GLY A 1 87 ? 0.481 -15.754 -0.424 1.00 54.22 87 GLY A C 1
ATOM 721 O O . GLY A 1 87 ? 0.266 -15.855 -1.628 1.00 54.22 87 GLY A O 1
ATOM 722 N N . LYS A 1 88 ? 1.742 -15.728 0.044 1.00 49.91 88 LYS A N 1
ATOM 723 C CA . LYS A 1 88 ? 2.904 -15.845 -0.871 1.00 49.91 88 LYS A CA 1
ATOM 724 C C . LYS A 1 88 ? 4.053 -16.681 -0.306 1.00 49.91 88 LYS A C 1
ATOM 726 O O . LYS A 1 88 ? 4.764 -16.242 0.598 1.00 49.91 88 LYS A O 1
ATOM 731 N N . GLU A 1 89 ? 4.300 -17.835 -0.926 1.00 46.28 89 GLU A N 1
ATOM 732 C CA . GLU A 1 89 ? 5.587 -18.527 -0.833 1.00 46.28 89 GLU A CA 1
ATOM 733 C C . GLU A 1 89 ? 6.707 -17.610 -1.344 1.00 46.28 89 GLU A C 1
ATOM 735 O O . GLU A 1 89 ? 6.650 -17.036 -2.435 1.00 46.28 89 GLU A O 1
ATOM 740 N N . LYS A 1 90 ? 7.743 -17.442 -0.524 1.00 43.50 90 LYS A N 1
ATOM 741 C CA . LYS A 1 90 ? 8.849 -16.522 -0.781 1.00 43.50 90 LYS A CA 1
ATOM 742 C C . LYS A 1 90 ? 9.883 -17.194 -1.690 1.00 43.50 90 LYS A C 1
ATOM 744 O O . LYS A 1 90 ? 10.860 -17.748 -1.199 1.00 43.50 90 LYS A O 1
ATOM 749 N N . LYS A 1 91 ? 9.692 -17.142 -3.010 1.00 43.97 91 LYS A N 1
ATOM 750 C CA . LYS A 1 91 ? 10.729 -17.573 -3.964 1.00 43.97 91 LYS A CA 1
ATOM 751 C C . LYS A 1 91 ? 11.801 -16.488 -4.113 1.00 43.97 91 LYS A C 1
ATOM 753 O O . LYS A 1 91 ? 11.491 -15.314 -4.300 1.00 43.97 91 LYS A O 1
ATOM 758 N N . ALA A 1 92 ? 13.066 -16.890 -4.017 1.00 44.06 92 ALA A N 1
ATOM 759 C CA . ALA A 1 92 ? 14.236 -16.056 -4.270 1.00 44.06 92 ALA A CA 1
ATOM 760 C C . ALA A 1 92 ? 14.984 -16.594 -5.494 1.00 44.06 92 ALA A C 1
ATOM 762 O O . ALA A 1 92 ? 15.221 -17.799 -5.564 1.00 44.06 92 ALA A O 1
ATOM 763 N N . LYS A 1 93 ? 15.409 -15.722 -6.419 1.00 46.69 93 LYS A N 1
ATOM 764 C CA . LYS A 1 93 ? 16.564 -15.998 -7.288 1.00 46.69 93 LYS A CA 1
ATOM 765 C C . LYS A 1 93 ? 17.161 -14.727 -7.902 1.00 46.69 93 LYS A C 1
ATOM 767 O O . LYS A 1 93 ? 16.467 -13.731 -8.074 1.00 46.69 93 LYS A O 1
ATOM 772 N N . ILE A 1 94 ? 18.467 -14.803 -8.161 1.00 53.22 94 ILE A N 1
ATOM 773 C CA . ILE A 1 94 ? 19.409 -13.736 -8.527 1.00 53.22 94 ILE A CA 1
ATOM 774 C C . ILE A 1 94 ? 19.701 -13.717 -10.042 1.00 53.22 94 ILE A C 1
ATOM 776 O O . ILE A 1 94 ? 19.813 -14.763 -10.674 1.00 53.22 94 ILE A O 1
ATOM 780 N N . THR A 1 95 ? 19.833 -12.481 -10.529 1.00 40.38 95 THR A N 1
ATOM 781 C CA . THR A 1 95 ? 20.593 -11.840 -11.626 1.00 40.38 95 THR A CA 1
ATOM 782 C C . THR A 1 95 ? 21.437 -12.662 -12.617 1.00 40.38 95 THR A C 1
ATOM 784 O O . THR A 1 95 ? 22.385 -13.319 -12.199 1.00 40.38 95 THR A O 1
ATOM 787 N N . ASN A 1 96 ? 21.235 -12.425 -13.929 1.00 50.28 96 ASN A N 1
ATOM 788 C CA . ASN A 1 96 ? 22.320 -12.274 -14.925 1.00 50.28 96 ASN A CA 1
ATOM 789 C C . ASN A 1 96 ? 21.819 -11.611 -16.242 1.00 50.28 96 ASN A C 1
ATOM 791 O O . ASN A 1 96 ? 21.188 -12.295 -17.034 1.00 50.28 96 ASN A O 1
ATOM 795 N N . ASN A 1 97 ? 22.056 -10.309 -16.488 1.00 55.84 97 ASN A N 1
ATOM 796 C CA . ASN A 1 97 ? 21.521 -9.600 -17.683 1.00 55.84 97 ASN A CA 1
ATOM 797 C C . ASN A 1 97 ? 22.480 -8.592 -18.365 1.00 55.84 97 ASN A C 1
ATOM 799 O O . ASN A 1 97 ? 22.060 -7.860 -19.256 1.00 55.84 97 ASN A O 1
ATOM 803 N N . MET A 1 98 ? 23.765 -8.524 -17.992 1.00 53.16 98 MET A N 1
ATOM 804 C CA . MET A 1 98 ? 24.677 -7.499 -18.543 1.00 53.16 98 MET A CA 1
ATOM 805 C C . MET A 1 98 ? 25.318 -7.847 -19.900 1.00 53.16 98 MET A C 1
ATOM 807 O O . MET A 1 98 ? 25.876 -6.962 -20.538 1.00 53.16 98 MET A O 1
ATOM 811 N N . SER A 1 99 ? 25.251 -9.093 -20.374 1.00 51.66 99 SER A N 1
ATOM 812 C CA . SER A 1 99 ? 25.913 -9.515 -21.624 1.00 51.66 99 SER A CA 1
ATOM 813 C C . SER A 1 99 ? 25.089 -9.285 -22.899 1.00 51.66 99 SER A C 1
ATOM 815 O O . SER A 1 99 ? 25.647 -9.313 -23.992 1.00 51.66 99 SER A O 1
ATOM 817 N N . VAL A 1 100 ? 23.775 -9.058 -22.786 1.00 57.88 100 VAL A N 1
ATOM 818 C CA . VAL A 1 100 ? 22.855 -9.005 -23.943 1.00 57.88 100 VAL A CA 1
ATOM 819 C C . VAL A 1 100 ? 22.833 -7.624 -24.611 1.00 57.88 100 VAL A C 1
ATOM 821 O O . VAL A 1 100 ? 22.678 -7.528 -25.827 1.00 57.88 100 VAL A O 1
ATOM 824 N N . VAL A 1 101 ? 23.041 -6.550 -23.842 1.00 55.47 101 VAL A N 1
ATOM 825 C CA . VAL A 1 101 ? 22.919 -5.165 -24.340 1.00 55.47 101 VAL A CA 1
ATOM 826 C C . VAL A 1 101 ? 24.018 -4.817 -25.354 1.00 55.47 101 VAL A C 1
ATOM 828 O O . VAL A 1 101 ? 23.763 -4.081 -26.301 1.00 55.47 101 VAL A O 1
ATOM 831 N N . THR A 1 102 ? 25.209 -5.409 -25.231 1.00 54.97 102 THR A N 1
ATOM 832 C CA . THR A 1 102 ? 26.355 -5.140 -26.120 1.00 54.97 102 THR A CA 1
ATOM 833 C C . THR A 1 102 ? 26.254 -5.840 -27.484 1.00 54.97 102 THR A C 1
ATOM 835 O O . THR A 1 102 ? 26.934 -5.445 -28.426 1.00 54.97 102 THR A O 1
ATOM 838 N N . LEU A 1 103 ? 25.416 -6.879 -27.618 1.00 53.16 103 LEU A N 1
ATOM 839 C CA . LEU A 1 103 ? 25.331 -7.706 -28.835 1.00 53.16 103 LEU A CA 1
ATOM 840 C C . LEU A 1 103 ? 24.355 -7.162 -29.891 1.00 53.16 103 LEU A C 1
ATOM 842 O O . LEU A 1 103 ? 24.420 -7.580 -31.043 1.00 53.16 103 LEU A O 1
ATOM 846 N N . SER A 1 104 ? 23.456 -6.241 -29.520 1.00 51.50 104 SER A N 1
ATOM 847 C CA . SER A 1 104 ? 22.406 -5.726 -30.422 1.00 51.50 104 SER A CA 1
ATOM 848 C C . SER A 1 104 ? 22.753 -4.389 -31.091 1.00 51.50 104 SER A C 1
ATOM 850 O O . SER A 1 104 ? 21.995 -3.898 -31.927 1.00 51.50 104 SER A O 1
ATOM 852 N N . SER A 1 105 ? 23.896 -3.786 -30.758 1.00 54.97 105 SER A N 1
ATOM 853 C CA . SER A 1 105 ? 24.422 -2.613 -31.457 1.00 54.97 105 SER A CA 1
ATOM 854 C C . SER A 1 105 ? 25.036 -3.043 -32.790 1.00 54.97 105 SER A C 1
ATOM 856 O O . SER A 1 105 ? 26.209 -3.401 -32.867 1.00 54.97 105 SER A O 1
ATOM 858 N N . GLY A 1 106 ? 24.232 -3.006 -33.857 1.00 58.91 106 GLY A N 1
ATOM 859 C CA . GLY A 1 106 ? 24.753 -2.970 -35.225 1.00 58.91 106 GLY A CA 1
ATOM 860 C C . GLY A 1 106 ? 25.728 -1.790 -35.416 1.00 58.91 106 GLY A C 1
ATOM 861 O O . GLY A 1 106 ? 25.776 -0.893 -34.571 1.00 58.91 106 GLY A O 1
ATOM 862 N N . PRO A 1 107 ? 26.488 -1.739 -36.525 1.00 61.28 107 PRO A N 1
ATOM 863 C CA . PRO A 1 107 ? 27.653 -0.853 -36.698 1.00 61.28 107 PRO A CA 1
ATOM 864 C C . PRO A 1 107 ? 27.378 0.668 -36.623 1.00 61.28 107 PRO A C 1
ATOM 866 O O . PRO A 1 107 ? 28.312 1.454 -36.741 1.00 61.28 107 PRO A O 1
ATOM 869 N N . VAL A 1 108 ? 26.125 1.097 -36.423 1.00 58.09 108 VAL A N 1
ATOM 870 C CA . VAL A 1 108 ? 25.677 2.504 -36.422 1.00 58.09 108 VAL A CA 1
ATOM 871 C C . VAL A 1 108 ? 24.787 2.836 -35.202 1.00 58.09 108 VAL A C 1
ATOM 873 O O . VAL A 1 108 ? 24.038 3.807 -35.208 1.00 58.09 108 VAL A O 1
ATOM 876 N N . GLY A 1 109 ? 24.813 2.028 -34.137 1.00 61.06 109 GLY A N 1
ATOM 877 C CA . GLY A 1 109 ? 24.035 2.297 -32.920 1.00 61.06 109 GLY A CA 1
ATOM 878 C C . GLY A 1 109 ? 24.838 3.062 -31.867 1.00 61.06 109 GLY A C 1
ATOM 879 O O . GLY A 1 109 ? 25.742 2.491 -31.264 1.00 61.06 109 GLY A O 1
ATOM 880 N N . LEU A 1 110 ? 24.496 4.326 -31.593 1.00 67.81 110 LEU A N 1
ATOM 881 C CA . LEU A 1 110 ? 24.991 5.029 -30.405 1.00 67.81 110 LEU A CA 1
ATOM 882 C C . LEU A 1 110 ? 24.307 4.441 -29.161 1.00 67.81 110 LEU A C 1
ATOM 884 O O . LEU A 1 110 ? 23.102 4.606 -28.978 1.00 67.81 110 LEU A O 1
ATOM 888 N N . ALA A 1 111 ? 25.071 3.759 -28.308 1.00 67.56 111 ALA A N 1
ATOM 889 C CA . ALA A 1 111 ? 24.590 3.278 -27.018 1.00 67.56 111 ALA A CA 1
ATOM 890 C C . ALA A 1 111 ? 24.895 4.316 -25.927 1.00 67.56 111 ALA A C 1
ATOM 892 O O . ALA A 1 111 ? 26.057 4.616 -25.656 1.00 67.56 111 ALA A O 1
ATOM 893 N N . CYS A 1 112 ? 23.852 4.846 -25.286 1.00 70.00 112 CYS A N 1
ATOM 894 C CA . CYS A 1 112 ? 23.963 5.734 -24.129 1.00 70.00 112 CYS A CA 1
ATOM 895 C C . CYS A 1 112 ? 23.385 5.041 -22.892 1.00 70.00 112 CYS A C 1
ATOM 897 O O . CYS A 1 112 ? 22.357 4.372 -22.976 1.00 70.00 112 CYS A O 1
ATOM 899 N N . GLN A 1 113 ? 24.023 5.234 -21.738 1.00 75.56 113 GLN A N 1
ATOM 900 C CA . GLN A 1 113 ? 23.556 4.715 -20.454 1.00 75.56 113 GLN A CA 1
ATOM 901 C C . GLN A 1 113 ? 23.236 5.878 -19.510 1.00 75.56 113 GLN A C 1
ATOM 903 O O . GLN A 1 113 ? 24.078 6.747 -19.285 1.00 75.56 113 GLN A O 1
ATOM 908 N N . GLY A 1 114 ? 22.025 5.881 -18.951 1.00 77.50 114 GLY A N 1
ATOM 909 C CA . GLY A 1 114 ? 21.605 6.801 -17.896 1.00 77.50 114 GLY A CA 1
ATOM 910 C C . GLY A 1 114 ? 21.710 6.148 -16.519 1.00 77.50 114 GLY A C 1
ATOM 911 O O . GLY A 1 114 ? 21.313 4.997 -16.338 1.00 77.50 114 GLY A O 1
ATOM 912 N N . THR A 1 115 ? 22.237 6.879 -15.537 1.00 78.00 115 THR A N 1
ATOM 913 C CA . THR A 1 115 ? 22.158 6.482 -14.124 1.00 78.00 115 THR A CA 1
ATOM 914 C C . THR A 1 115 ? 20.886 7.078 -13.538 1.00 78.00 115 THR A C 1
ATOM 916 O O . THR A 1 115 ? 20.860 8.252 -13.174 1.00 78.00 115 THR A O 1
ATOM 919 N N . GLU A 1 116 ? 19.824 6.281 -13.481 1.00 86.56 116 GLU A N 1
ATOM 920 C CA . GLU A 1 116 ? 18.505 6.724 -13.029 1.00 86.56 116 GLU A CA 1
ATOM 921 C C . GLU A 1 116 ? 18.209 6.242 -11.604 1.00 86.56 116 GLU A C 1
ATOM 923 O O . GLU A 1 116 ? 18.532 5.112 -11.233 1.00 86.56 116 GLU A O 1
ATOM 928 N N . ASP A 1 117 ? 17.571 7.101 -10.807 1.00 86.31 117 ASP A N 1
ATOM 929 C CA . ASP A 1 117 ? 17.022 6.753 -9.495 1.00 86.31 117 ASP A CA 1
ATOM 930 C C . ASP A 1 117 ? 15.559 7.194 -9.425 1.00 86.31 117 ASP A C 1
ATOM 932 O O . ASP A 1 117 ? 15.217 8.345 -9.713 1.00 86.31 117 ASP A O 1
ATOM 936 N N . ALA A 1 118 ? 14.678 6.271 -9.046 1.00 88.81 118 ALA A N 1
ATOM 937 C CA . ALA A 1 118 ? 13.251 6.541 -8.986 1.00 88.81 118 ALA A CA 1
ATOM 938 C C . ALA A 1 118 ? 12.861 7.117 -7.619 1.00 88.81 118 ALA A C 1
ATOM 940 O O . ALA A 1 118 ? 12.889 6.439 -6.585 1.00 88.81 118 ALA A O 1
ATOM 941 N N . THR A 1 119 ? 12.429 8.376 -7.611 1.00 88.19 119 THR A N 1
ATOM 942 C CA . THR A 1 119 ? 11.942 9.033 -6.394 1.00 88.19 119 THR A CA 1
ATOM 943 C C . THR A 1 119 ? 10.493 8.640 -6.100 1.00 88.19 119 THR A C 1
ATOM 945 O O . THR A 1 119 ? 9.693 8.447 -7.009 1.00 88.19 119 THR A O 1
ATOM 948 N N . LYS A 1 120 ? 10.149 8.486 -4.810 1.00 90.06 120 LYS A N 1
ATOM 949 C CA . LYS A 1 120 ? 8.779 8.170 -4.343 1.00 90.06 120 LYS A CA 1
ATOM 950 C C . LYS A 1 120 ? 8.146 6.933 -4.997 1.00 90.06 120 LYS A C 1
ATOM 952 O O . LYS A 1 120 ? 6.929 6.836 -5.115 1.00 90.06 120 LYS A O 1
ATOM 957 N N . TRP A 1 121 ? 8.987 5.966 -5.371 1.00 92.00 121 TRP A N 1
ATOM 958 C CA . TRP A 1 121 ? 8.587 4.754 -6.083 1.00 92.00 121 TRP A CA 1
ATOM 959 C C . TRP A 1 121 ? 7.355 4.072 -5.475 1.00 92.00 121 TRP A C 1
ATOM 961 O O . TRP A 1 121 ? 6.390 3.810 -6.178 1.00 92.00 121 TRP A O 1
ATOM 971 N N . ASN A 1 122 ? 7.346 3.826 -4.161 1.00 89.12 122 ASN A N 1
ATOM 972 C CA . ASN A 1 122 ? 6.237 3.113 -3.519 1.00 89.12 122 ASN A CA 1
ATOM 973 C C . ASN A 1 122 ? 4.970 3.967 -3.400 1.00 89.12 122 ASN A C 1
ATOM 975 O O . ASN A 1 122 ? 3.873 3.424 -3.443 1.00 89.12 122 ASN A O 1
ATOM 979 N N . GLU A 1 123 ? 5.113 5.278 -3.223 1.00 89.50 123 GLU A N 1
ATOM 980 C CA . GLU A 1 123 ? 4.000 6.217 -3.088 1.00 89.50 123 GLU A CA 1
ATOM 981 C C . GLU A 1 123 ? 3.306 6.496 -4.429 1.00 89.50 123 GLU A C 1
ATOM 983 O O . GLU A 1 123 ? 2.114 6.795 -4.454 1.00 89.50 123 GLU A O 1
ATOM 988 N N . CYS A 1 124 ? 4.034 6.364 -5.540 1.00 90.44 124 CYS A N 1
ATOM 989 C CA . CYS A 1 124 ? 3.496 6.495 -6.894 1.00 90.44 124 CYS A CA 1
ATOM 990 C C . CYS A 1 124 ? 2.846 5.204 -7.423 1.00 90.44 124 CYS A C 1
ATOM 992 O O . CYS A 1 124 ? 2.185 5.231 -8.461 1.00 90.44 124 CYS A O 1
ATOM 994 N N . LEU A 1 125 ? 3.013 4.073 -6.733 1.00 90.56 125 LEU A N 1
ATOM 995 C CA . LEU A 1 125 ? 2.410 2.800 -7.119 1.00 90.56 125 LEU A CA 1
ATOM 996 C C . LEU A 1 125 ? 1.000 2.647 -6.535 1.00 90.56 125 LEU A C 1
ATOM 998 O O . LEU A 1 125 ? 0.760 2.903 -5.357 1.00 90.56 125 LEU A O 1
ATOM 1002 N N . SER A 1 126 ? 0.067 2.156 -7.354 1.00 92.00 126 SER A N 1
ATOM 1003 C CA . SER A 1 126 ? -1.321 1.910 -6.946 1.00 92.00 126 SER A CA 1
ATOM 1004 C C . SER A 1 126 ? -1.606 0.412 -6.776 1.00 92.00 126 SER A C 1
ATOM 1006 O O . SER A 1 126 ? -1.328 -0.360 -7.698 1.00 92.00 126 SER A O 1
ATOM 1008 N N . PRO A 1 127 ? -2.228 -0.025 -5.661 1.00 88.25 127 PRO A N 1
ATOM 1009 C CA . PRO A 1 127 ? -2.673 -1.409 -5.479 1.00 88.25 127 PRO A CA 1
ATOM 1010 C C . PRO A 1 127 ? -3.565 -1.918 -6.617 1.00 88.25 127 PRO A C 1
ATOM 1012 O O . PRO A 1 127 ? -3.434 -3.066 -7.036 1.00 88.25 127 PRO A O 1
ATOM 1015 N N . SER A 1 128 ? -4.426 -1.056 -7.166 1.00 89.69 128 SER A N 1
ATOM 1016 C CA . SER A 1 128 ? -5.340 -1.411 -8.256 1.00 89.69 128 SER A CA 1
ATOM 1017 C C . SER A 1 128 ? -4.600 -1.829 -9.525 1.00 89.69 128 SER A C 1
ATOM 1019 O O . SER A 1 128 ? -5.056 -2.726 -10.233 1.00 89.69 128 SER A O 1
ATOM 1021 N N . LEU A 1 129 ? -3.439 -1.220 -9.791 1.00 91.56 129 LEU A N 1
ATOM 1022 C CA . LEU A 1 129 ? -2.607 -1.590 -10.932 1.00 91.56 129 LEU A CA 1
ATOM 1023 C C . LEU A 1 129 ? -2.071 -3.016 -10.772 1.00 91.56 129 LEU A C 1
ATOM 1025 O O . LEU A 1 129 ? -2.116 -3.793 -11.720 1.00 91.56 129 LEU A O 1
ATOM 1029 N N . PHE A 1 130 ? -1.646 -3.400 -9.567 1.00 89.69 130 PHE A N 1
ATOM 1030 C CA . PHE A 1 130 ? -1.193 -4.767 -9.303 1.00 89.69 130 PHE A CA 1
ATOM 1031 C C . PHE A 1 130 ? -2.318 -5.796 -9.427 1.00 89.69 130 PHE A C 1
ATOM 1033 O O . PHE A 1 130 ? -2.071 -6.895 -9.917 1.00 89.69 130 PHE A O 1
ATOM 1040 N N . THR A 1 131 ? -3.549 -5.449 -9.038 1.00 87.31 131 THR A N 1
ATOM 1041 C CA . THR A 1 131 ? -4.722 -6.310 -9.259 1.00 87.31 131 THR A CA 1
ATOM 1042 C C . THR A 1 131 ? -4.987 -6.510 -10.749 1.00 87.31 131 THR A C 1
ATOM 1044 O O . THR A 1 131 ? -5.218 -7.634 -11.190 1.00 87.31 131 THR A O 1
ATOM 1047 N N . LEU A 1 132 ? -4.905 -5.435 -11.538 1.00 89.25 132 LEU A N 1
ATOM 1048 C CA . LEU A 1 132 ? -5.072 -5.499 -12.988 1.00 89.25 132 LEU A CA 1
ATOM 1049 C C . LEU A 1 132 ? -3.988 -6.371 -13.633 1.00 89.25 132 LEU A C 1
ATOM 1051 O O . LEU A 1 132 ? -4.303 -7.263 -14.416 1.00 89.25 132 LEU A O 1
ATOM 1055 N N . MET A 1 133 ? -2.724 -6.152 -13.259 1.00 89.38 133 MET A N 1
ATOM 1056 C CA . MET A 1 133 ? -1.600 -6.964 -13.726 1.00 89.38 133 MET A CA 1
ATOM 1057 C C . MET A 1 133 ? -1.784 -8.434 -13.359 1.00 89.38 133 MET A C 1
ATOM 1059 O O . MET A 1 133 ? -1.587 -9.293 -14.206 1.00 89.38 133 MET A O 1
ATOM 1063 N N . ASN A 1 134 ? -2.195 -8.736 -12.124 1.00 87.88 134 ASN A N 1
ATOM 1064 C CA . ASN A 1 134 ? -2.409 -10.114 -11.693 1.00 87.88 134 ASN A CA 1
ATOM 1065 C C . ASN A 1 134 ? -3.499 -10.804 -12.524 1.00 87.88 134 ASN A C 1
ATOM 1067 O O . ASN A 1 134 ? -3.296 -11.934 -12.956 1.00 87.88 134 ASN A O 1
ATOM 1071 N N . LYS A 1 135 ? -4.590 -10.092 -12.823 1.00 86.62 135 LYS A N 1
ATOM 1072 C CA . LYS A 1 135 ? -5.646 -10.592 -13.702 1.00 86.62 135 LYS A CA 1
ATOM 1073 C C . LYS A 1 135 ? -5.110 -10.876 -15.106 1.00 86.62 135 LYS A C 1
ATOM 1075 O O . LYS A 1 135 ? -5.225 -11.986 -15.590 1.00 86.62 135 LYS A O 1
ATOM 1080 N N . TYR A 1 136 ? -4.448 -9.928 -15.757 1.00 85.94 136 TYR A N 1
ATOM 1081 C CA . TYR A 1 136 ? -3.960 -10.179 -17.119 1.00 85.94 136 TYR A CA 1
ATOM 1082 C C . TYR A 1 136 ? -2.820 -11.200 -17.198 1.00 85.94 136 TYR A C 1
ATOM 1084 O O . TYR A 1 136 ? -2.663 -11.862 -18.223 1.00 85.94 136 TYR A O 1
ATOM 1092 N N . PHE A 1 137 ? -2.000 -11.322 -16.156 1.00 85.38 137 PHE A N 1
ATOM 1093 C CA . PHE A 1 137 ? -0.840 -12.212 -16.178 1.00 85.38 137 PHE A CA 1
ATOM 1094 C C . PHE A 1 137 ? -1.181 -13.644 -15.781 1.00 85.38 137 PHE A C 1
ATOM 1096 O O . PHE A 1 137 ? -0.562 -14.551 -16.324 1.00 85.38 137 PHE A O 1
ATOM 1103 N N . PHE A 1 138 ? -2.147 -13.851 -14.881 1.00 85.44 138 PHE A N 1
ATOM 1104 C CA . PHE A 1 138 ? -2.381 -15.163 -14.266 1.00 85.44 138 PHE A CA 1
ATOM 1105 C C . PHE A 1 138 ? -3.828 -15.675 -14.356 1.00 85.44 138 PHE A C 1
ATOM 1107 O O . PHE A 1 138 ? -4.069 -16.804 -13.949 1.00 85.44 138 PHE A O 1
ATOM 1114 N N . ASP A 1 139 ? -4.788 -14.884 -14.849 1.00 87.19 139 ASP A N 1
ATOM 1115 C CA . ASP A 1 139 ? -6.168 -15.346 -15.065 1.00 87.19 139 ASP A CA 1
ATOM 1116 C C . ASP A 1 139 ? -6.325 -15.901 -16.485 1.00 87.19 139 ASP A C 1
ATOM 1118 O O . ASP A 1 139 ? -6.419 -15.136 -17.452 1.00 87.19 139 ASP A O 1
ATOM 1122 N N . ASP A 1 140 ? -6.352 -17.226 -16.611 1.00 87.75 140 ASP A N 1
ATOM 1123 C CA . ASP A 1 140 ? -6.439 -17.909 -17.903 1.00 87.75 140 ASP A CA 1
ATOM 1124 C C . ASP A 1 140 ? -7.709 -17.512 -18.675 1.00 87.75 140 ASP A C 1
ATOM 1126 O O . ASP A 1 140 ? -7.623 -17.221 -19.865 1.00 87.75 140 ASP A O 1
ATOM 1130 N N . ASP A 1 141 ? -8.853 -17.328 -18.005 1.00 88.62 141 ASP A N 1
ATOM 1131 C CA . ASP A 1 141 ? -10.105 -16.891 -18.647 1.00 88.62 141 ASP A CA 1
ATOM 1132 C C . ASP A 1 141 ? -9.971 -15.515 -19.316 1.00 88.62 141 ASP A C 1
ATOM 1134 O O . ASP A 1 141 ? -10.504 -15.247 -20.399 1.00 88.62 141 ASP A O 1
ATOM 1138 N N . THR A 1 142 ? -9.271 -14.586 -18.663 1.00 87.00 142 THR A N 1
ATOM 1139 C CA . THR A 1 142 ? -9.011 -13.262 -19.238 1.00 87.00 142 THR A CA 1
ATOM 1140 C C . THR A 1 142 ? -7.995 -13.347 -20.373 1.00 87.00 142 THR A C 1
ATOM 1142 O O . THR A 1 142 ? -8.142 -12.631 -21.364 1.00 87.00 142 THR A O 1
ATOM 1145 N N . ARG A 1 143 ? -7.005 -14.236 -20.275 1.00 89.12 143 ARG A N 1
ATOM 1146 C CA . ARG A 1 143 ? -5.980 -14.432 -21.306 1.00 89.12 143 ARG A CA 1
ATOM 1147 C C . ARG A 1 143 ? -6.552 -15.086 -22.560 1.00 89.12 143 ARG A C 1
ATOM 1149 O O . ARG A 1 143 ? -6.339 -14.552 -23.643 1.00 89.12 143 ARG A O 1
ATOM 1156 N N . THR A 1 144 ? -7.375 -16.125 -22.427 1.00 89.81 144 THR A N 1
ATOM 1157 C CA . THR A 1 144 ? -8.060 -16.777 -23.553 1.00 89.8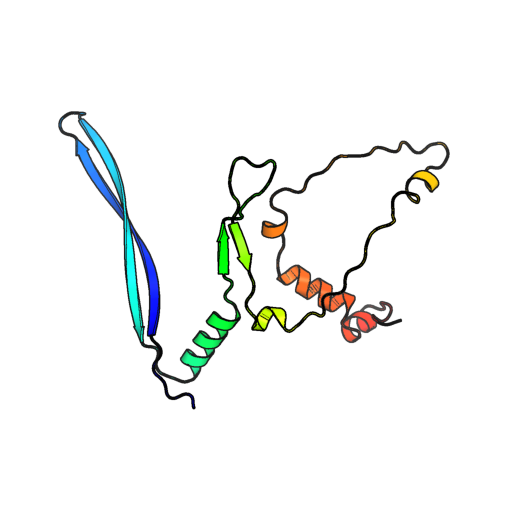1 144 THR A CA 1
ATOM 1158 C C . THR A 1 144 ? -8.980 -15.807 -24.290 1.00 89.81 144 THR A C 1
ATOM 1160 O O . THR A 1 144 ? -8.932 -15.735 -25.516 1.00 89.81 144 THR A O 1
ATOM 1163 N N . ARG A 1 145 ? -9.762 -14.986 -23.571 1.00 91.88 145 ARG A N 1
ATOM 1164 C CA . ARG A 1 145 ? -10.613 -13.950 -24.196 1.00 91.88 145 ARG A CA 1
ATOM 1165 C C . ARG A 1 145 ? -9.822 -12.902 -24.978 1.00 91.88 145 ARG A C 1
ATOM 1167 O O . ARG A 1 145 ? -10.354 -12.328 -25.921 1.00 91.88 145 ARG A O 1
ATOM 1174 N N . MET A 1 146 ? -8.583 -12.644 -24.571 1.00 88.56 146 MET A N 1
ATOM 1175 C CA . MET A 1 146 ? -7.679 -11.692 -25.218 1.00 88.56 146 MET A CA 1
ATOM 1176 C C . MET A 1 146 ? -6.711 -12.363 -26.208 1.00 88.56 146 MET A C 1
ATOM 1178 O O . MET A 1 146 ? -5.793 -11.701 -26.685 1.00 88.56 146 MET A O 1
ATOM 1182 N N . CYS A 1 147 ? -6.890 -13.656 -26.508 1.00 89.69 147 CYS A N 1
ATOM 1183 C CA . CYS A 1 147 ? -5.999 -14.448 -27.364 1.00 89.69 147 CYS A CA 1
ATOM 1184 C C . CYS A 1 147 ? -4.521 -14.428 -26.914 1.00 89.69 147 CYS A C 1
ATOM 1186 O O . CYS A 1 147 ? -3.611 -14.407 -27.741 1.00 89.69 147 CYS A O 1
ATOM 1188 N N . LEU A 1 148 ? -4.278 -14.411 -25.601 1.00 86.81 148 LEU A N 1
ATOM 1189 C CA . LEU A 1 148 ? -2.949 -14.482 -24.991 1.00 86.81 148 LEU A CA 1
ATOM 1190 C C . LEU A 1 148 ? -2.603 -15.937 -24.615 1.00 86.81 148 LEU A C 1
ATOM 1192 O O . LEU A 1 148 ? -3.514 -16.694 -24.274 1.00 86.81 148 LEU A O 1
ATOM 1196 N N . PRO A 1 149 ? -1.310 -16.328 -24.626 1.00 86.06 149 PRO A N 1
ATOM 1197 C CA . PRO A 1 149 ? -0.881 -17.672 -24.218 1.00 86.06 149 PRO A CA 1
ATOM 1198 C C . PRO A 1 149 ? -1.258 -17.954 -22.760 1.00 86.06 149 PRO A C 1
ATOM 1200 O O . PRO A 1 149 ? -1.390 -17.014 -21.978 1.00 86.06 149 PRO A O 1
ATOM 1203 N N . LEU A 1 150 ? -1.427 -19.211 -22.356 1.00 84.94 150 LEU A N 1
ATOM 1204 C CA . LEU A 1 150 ? -1.811 -19.543 -20.975 1.00 84.94 150 LEU A CA 1
ATOM 1205 C C . LEU A 1 150 ? -0.697 -19.188 -19.978 1.00 84.94 150 LEU A C 1
ATOM 1207 O O . LEU A 1 150 ? 0.467 -19.042 -20.348 1.00 84.94 150 LEU A O 1
ATOM 1211 N N . ALA A 1 151 ? -1.050 -18.975 -18.708 1.00 76.75 151 ALA A N 1
ATOM 1212 C CA . ALA A 1 151 ? -0.077 -18.518 -17.710 1.00 76.75 151 ALA A CA 1
ATOM 1213 C C . ALA A 1 151 ? 0.945 -19.599 -17.292 1.00 76.75 151 ALA A C 1
ATOM 1215 O O . ALA A 1 151 ? 1.999 -19.254 -16.758 1.00 76.75 151 ALA A O 1
ATOM 1216 N N . ASN A 1 152 ? 0.636 -20.881 -17.522 1.00 71.38 152 ASN A N 1
ATOM 1217 C CA . ASN A 1 152 ? 1.404 -22.041 -17.047 1.00 71.38 152 ASN A CA 1
ATOM 1218 C C . ASN A 1 152 ? 1.971 -22.936 -18.174 1.00 71.38 152 ASN A C 1
ATOM 1220 O O . ASN A 1 152 ? 2.243 -24.108 -17.916 1.00 71.38 152 ASN A O 1
ATOM 1224 N N . GLU A 1 153 ? 2.116 -22.421 -19.399 1.00 55.31 153 GLU A N 1
ATOM 1225 C CA . GLU A 1 153 ? 2.852 -23.115 -20.478 1.00 55.31 153 GLU A CA 1
ATOM 1226 C C . GLU A 1 153 ? 4.377 -23.033 -20.304 1.00 55.31 153 GLU A C 1
ATOM 1228 O O . GLU A 1 153 ? 4.885 -21.958 -19.902 1.00 55.31 153 GLU A O 1
#

Secondary structure (DSSP, 8-state):
-----EEEEEEEEEEEEEEEEETTTTEEEEEEEEEEEEEEEEE-SHHHHHHHHHHHHT-EEEEEPPS-TT-SSPPEEEEE-HHHHTT----------SSSGGGS--TT----------TTTTTS--HHHHHHHHHHHH-HHHHHHTTPP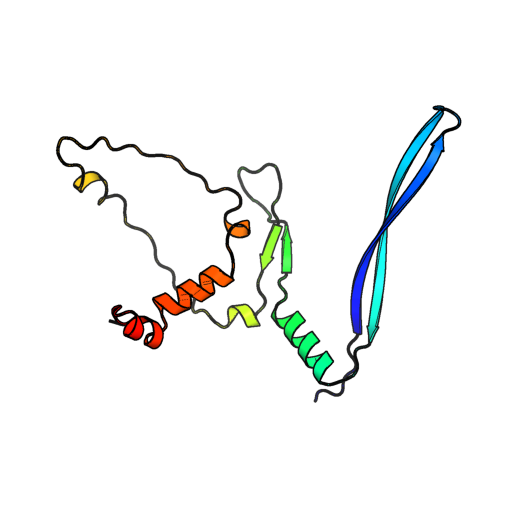PTT-

Foldseek 3Di:
DPQDKDKDWDKDKDWDWDWDQDPVVRDIDIDIDIDIDTDIDIDGDDVSVVVVVVVVQPDWDKDWDPPDPPDPDTDIDIGHDPSVVPPDDDDDDDDDDPPPVVPPDDPPDDDDD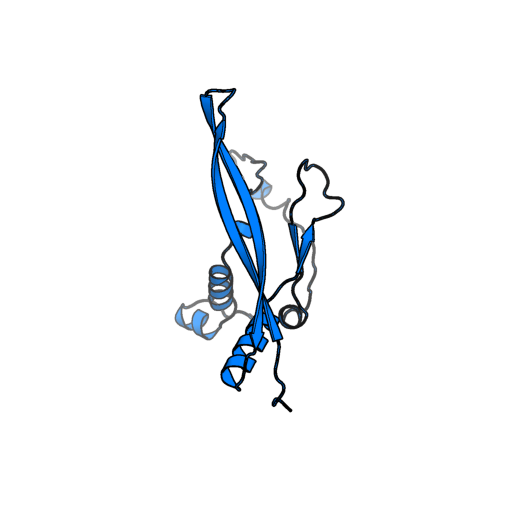DDDDDPPVVVPDDPVVVVVVCCCQAPQVNCVVVVHDHNPD

Sequence (153 aa):
LFDKEYIEYACVEIYTVEVFYSHYTKQKVITSKTKTKIITKKTQGKEDTNKFLIKIATRFASFLKHKERGKKERRAIASANMILRIGKEKKAKITNNMSVVTLSSGPVGLACQGTEDATKWNECLSPSLFTLMNKYFFDDDTRTRMCLPLANE

InterPro domains:
  IPR001407 Influenza RNA-dependent RNA polymerase subunit PB1 [PF00602] (87-140)

Radius of gyration: 26.93 Å; chains: 1; bounding box: 52×69×60 Å